Protein AF-X0Y495-F1 (afdb_monomer_lite)

Secondary structure (DSSP, 8-state):
---TTS-EEEEEETT--B-TTSPBPGGGTT-TT--EEETT--------TTEEEEEEEEEESSEEEE------TT-EEEEEEEEEEEESSSS-EEEEEEEEE--TT-EEEES-TT-S-TT--EEEEEEEEEE-TTPPS--

pLDDT: mean 89.64, std 10.97, range [40.41, 98.06]

Sequence (139 aa):
MAGSNGWAFWACSEFCGVTPDGQIKAADRSKQEHWRVDAGGQVALSTPRNGWASLRVVAEGAGEFAVRAEVDEPLAVELYREFYHKMAGEEPLYLADALVPVDSGATLAVPNADDPAGDQKVQSLWVDLFIPSDAKAGV

Foldseek 3Di:
DDDPPFKWKKKWAPQQWAFLVGDTDPVRVPDPRIDMGTPPDDDDFDDDAQDKTKIKMKIFGFFKDWAADDDDPPKDKWKWWFAWDFDDDPDTGTTRDDTHTDDGGDMAGVVGPPHPPPHGRMIMMMMMMHHHNPHDDDD

Structure (mmCIF, N/CA/C/O backbone):
data_AF-X0Y495-F1
#
_entry.id   AF-X0Y495-F1
#
loop_
_atom_site.group_PDB
_atom_site.id
_atom_site.type_symbol
_atom_site.label_atom_id
_atom_site.label_alt_id
_atom_site.label_comp_id
_atom_site.label_asym_id
_atom_site.label_entity_id
_atom_site.label_seq_id
_atom_site.pdbx_PDB_ins_code
_atom_site.Cartn_x
_atom_site.Cartn_y
_atom_site.Cartn_z
_atom_site.occupancy
_atom_site.B_iso_or_equiv
_atom_site.auth_seq_id
_atom_site.auth_comp_id
_atom_site.auth_asym_id
_atom_site.auth_atom_id
_atom_site.pdbx_PDB_model_num
ATOM 1 N N . MET A 1 1 ? 3.822 18.709 1.594 1.00 40.41 1 MET A N 1
ATOM 2 C CA . MET A 1 1 ? 5.269 18.951 1.792 1.00 40.41 1 MET A CA 1
ATOM 3 C C . MET A 1 1 ? 5.988 17.670 1.416 1.00 40.41 1 MET A C 1
ATOM 5 O O . MET A 1 1 ? 5.672 16.648 2.005 1.00 40.41 1 MET A O 1
ATOM 9 N N . ALA A 1 2 ? 6.859 17.697 0.405 1.00 40.78 2 ALA A N 1
ATOM 10 C CA . ALA A 1 2 ? 7.679 16.539 0.055 1.00 40.78 2 ALA A CA 1
ATOM 11 C C . ALA A 1 2 ? 8.664 16.263 1.201 1.00 40.78 2 ALA A C 1
ATOM 13 O O . ALA A 1 2 ? 9.348 17.183 1.654 1.00 40.78 2 ALA A O 1
ATOM 14 N N . GLY A 1 3 ? 8.696 15.028 1.702 1.00 46.12 3 GLY A N 1
ATOM 15 C CA . GLY A 1 3 ? 9.705 14.601 2.668 1.00 46.12 3 GLY A CA 1
ATOM 16 C C . GLY A 1 3 ? 11.097 14.727 2.048 1.00 46.12 3 GLY A C 1
ATOM 17 O O . GLY A 1 3 ? 11.290 14.449 0.868 1.00 46.12 3 GLY A O 1
ATOM 18 N N . SER A 1 4 ? 12.073 15.161 2.837 1.00 52.38 4 SER A N 1
ATOM 19 C CA . SER A 1 4 ? 13.429 15.558 2.426 1.00 52.38 4 SER A CA 1
ATOM 20 C C . SER A 1 4 ? 14.323 14.455 1.826 1.00 52.38 4 SER A C 1
ATOM 22 O O . SER A 1 4 ? 15.521 14.678 1.688 1.00 52.38 4 SER A O 1
ATOM 24 N N . ASN A 1 5 ? 13.783 13.289 1.456 1.00 64.12 5 ASN A N 1
ATOM 25 C CA . ASN A 1 5 ? 14.552 12.104 1.049 1.00 64.12 5 ASN A CA 1
ATOM 26 C C . ASN A 1 5 ? 14.224 11.597 -0.370 1.00 64.12 5 ASN A C 1
ATOM 28 O O . ASN A 1 5 ? 14.539 10.459 -0.692 1.00 64.12 5 ASN A O 1
ATOM 32 N N . GLY A 1 6 ? 13.577 12.405 -1.219 1.00 86.56 6 GLY A N 1
ATOM 33 C CA . GLY A 1 6 ? 13.298 12.028 -2.616 1.00 86.56 6 GLY A CA 1
ATOM 34 C C . GLY A 1 6 ? 12.171 11.006 -2.808 1.00 86.56 6 GLY A C 1
ATOM 35 O O . GLY A 1 6 ? 11.911 10.609 -3.939 1.00 86.56 6 GLY A O 1
ATOM 36 N N . TRP A 1 7 ? 11.485 10.622 -1.729 1.00 93.75 7 TRP A N 1
ATOM 37 C CA . TRP A 1 7 ? 10.305 9.763 -1.761 1.00 93.75 7 TRP A CA 1
ATOM 38 C C . TRP A 1 7 ? 9.015 10.578 -1.835 1.00 93.75 7 TRP A C 1
ATOM 40 O O . TRP A 1 7 ? 8.840 11.563 -1.107 1.00 93.75 7 TRP A O 1
ATOM 50 N N . ALA A 1 8 ? 8.086 10.115 -2.663 1.00 94.56 8 ALA A N 1
ATOM 51 C CA . ALA A 1 8 ? 6.692 10.523 -2.651 1.00 94.56 8 ALA A CA 1
ATOM 52 C C . ALA A 1 8 ? 5.827 9.358 -2.159 1.00 94.56 8 ALA A C 1
ATOM 54 O O . ALA A 1 8 ? 6.065 8.203 -2.501 1.00 94.56 8 ALA A O 1
ATOM 55 N N . PHE A 1 9 ? 4.811 9.673 -1.359 1.00 95.00 9 PHE A N 1
ATOM 56 C CA . PHE A 1 9 ? 3.839 8.693 -0.889 1.00 95.00 9 PHE A CA 1
ATOM 57 C C . PHE A 1 9 ? 2.432 9.167 -1.209 1.00 95.00 9 PHE A C 1
ATOM 59 O O . PHE A 1 9 ? 2.130 10.362 -1.117 1.00 95.00 9 PHE A O 1
ATOM 66 N N . TRP A 1 10 ? 1.573 8.226 -1.564 1.00 95.88 10 TRP A N 1
ATOM 67 C CA . TRP A 1 10 ? 0.158 8.475 -1.792 1.00 95.88 10 TRP A CA 1
ATOM 68 C C . TRP A 1 10 ? -0.646 7.207 -1.528 1.00 95.88 10 TRP A C 1
ATOM 70 O O . TRP A 1 10 ? -0.111 6.104 -1.536 1.00 95.88 10 TRP A O 1
ATOM 80 N N . ALA A 1 11 ? -1.933 7.371 -1.268 1.00 96.12 11 ALA A N 1
ATOM 81 C CA . ALA A 1 11 ? -2.876 6.290 -1.051 1.00 96.12 11 ALA A CA 1
ATOM 82 C C . ALA A 1 11 ? -3.990 6.340 -2.094 1.00 96.12 11 ALA A C 1
ATOM 84 O O . ALA A 1 11 ? -4.330 7.413 -2.603 1.00 96.12 11 ALA A O 1
ATOM 85 N N . CYS A 1 12 ? -4.573 5.188 -2.401 1.00 94.31 12 CYS A N 1
ATOM 86 C CA . CYS A 1 12 ? -5.722 5.078 -3.289 1.00 94.31 12 CYS A CA 1
ATOM 87 C C . CYS A 1 12 ? -6.629 3.903 -2.901 1.00 94.31 12 CYS A C 1
ATOM 89 O O . CYS A 1 12 ? -6.265 3.062 -2.076 1.00 94.31 12 CYS A O 1
ATOM 91 N N . SER A 1 13 ? -7.825 3.860 -3.493 1.00 93.06 13 SER A N 1
ATOM 92 C CA . SER A 1 13 ? -8.782 2.775 -3.248 1.00 93.06 13 SER A CA 1
ATOM 93 C C . SER A 1 13 ? -8.213 1.392 -3.602 1.00 93.06 13 SER A C 1
ATOM 95 O O . SER A 1 13 ? -7.353 1.257 -4.480 1.00 93.06 13 SER A O 1
ATOM 97 N N . GLU A 1 14 ? -8.762 0.339 -2.997 1.00 92.50 14 GLU A N 1
ATOM 98 C CA . GLU A 1 14 ? -8.438 -1.058 -3.327 1.00 92.50 14 GLU A CA 1
ATOM 99 C C . GLU A 1 14 ? -8.789 -1.466 -4.773 1.00 92.50 14 GLU A C 1
ATOM 101 O O . GLU A 1 14 ? -8.370 -2.518 -5.255 1.00 92.50 14 GLU A O 1
ATOM 106 N N . PHE A 1 15 ? -9.493 -0.613 -5.516 1.00 89.88 15 PHE A N 1
ATOM 107 C CA . PHE A 1 15 ? -9.824 -0.828 -6.926 1.00 89.88 15 PHE A CA 1
ATOM 108 C C . PHE A 1 15 ? -8.863 -0.105 -7.885 1.00 89.88 15 PHE A C 1
ATOM 110 O O . PHE A 1 15 ? -8.944 -0.277 -9.102 1.00 89.88 15 PHE A O 1
ATOM 117 N N . CYS A 1 16 ? -7.915 0.669 -7.352 1.00 88.44 16 CYS A N 1
ATOM 118 C CA . CYS A 1 16 ? -6.889 1.363 -8.122 1.00 88.44 16 CYS A CA 1
ATOM 119 C C . CYS A 1 16 ? -5.643 0.482 -8.301 1.00 88.44 16 CYS A C 1
ATOM 121 O O . CYS A 1 16 ? -4.676 0.646 -7.561 1.00 88.44 16 CYS A O 1
ATOM 123 N N . GLY A 1 17 ? -5.626 -0.427 -9.279 1.00 89.62 17 GLY A N 1
ATOM 124 C CA . GLY A 1 17 ? -4.403 -1.176 -9.594 1.00 89.62 17 GLY A CA 1
ATOM 125 C C . GLY A 1 17 ? -3.277 -0.239 -10.044 1.00 89.62 17 GLY A C 1
ATOM 126 O O . GLY A 1 17 ? -3.499 0.608 -10.911 1.00 89.62 17 GLY A O 1
ATOM 127 N N . VAL A 1 18 ? -2.079 -0.381 -9.476 1.00 93.06 18 VAL A N 1
ATOM 128 C CA . VAL A 1 18 ? -0.912 0.465 -9.783 1.00 93.06 18 VAL A CA 1
ATOM 129 C C . VAL A 1 18 ? 0.092 -0.337 -10.607 1.00 93.06 18 VAL A C 1
ATOM 131 O O . VAL A 1 18 ? 0.311 -1.516 -10.347 1.00 93.06 18 VAL A O 1
ATOM 134 N N . THR A 1 19 ? 0.656 0.267 -11.645 1.00 93.56 19 THR A N 1
ATOM 135 C CA . THR A 1 19 ? 1.706 -0.326 -12.482 1.00 93.56 19 THR A CA 1
ATOM 136 C C . THR A 1 19 ? 3.095 0.040 -11.943 1.00 93.56 19 THR A C 1
ATOM 138 O O . THR A 1 19 ? 3.221 1.040 -11.229 1.00 93.56 19 THR A O 1
ATOM 141 N N . PRO A 1 20 ? 4.161 -0.715 -12.279 1.00 95.25 20 PRO A N 1
ATOM 142 C CA . PRO A 1 20 ? 5.506 -0.468 -11.742 1.00 95.25 20 PRO A CA 1
ATOM 143 C C . PRO A 1 20 ? 6.047 0.947 -11.984 1.00 95.25 20 PRO A C 1
ATOM 145 O O . PRO A 1 20 ? 6.862 1.435 -11.206 1.00 95.25 20 PRO A O 1
ATOM 148 N N . ASP A 1 21 ? 5.588 1.626 -13.034 1.00 93.81 21 ASP A N 1
ATOM 149 C CA . ASP A 1 21 ? 5.951 3.003 -13.385 1.00 93.81 21 ASP A CA 1
ATOM 150 C C . ASP A 1 21 ? 5.161 4.080 -12.607 1.00 93.81 21 ASP A C 1
ATOM 152 O O . ASP A 1 21 ? 5.322 5.272 -12.875 1.00 93.81 21 ASP A O 1
ATOM 156 N N . GLY A 1 22 ? 4.310 3.678 -11.657 1.00 92.38 22 GLY A N 1
ATOM 157 C CA . GLY A 1 22 ? 3.534 4.571 -10.794 1.00 92.38 22 GLY A CA 1
ATOM 158 C C . GLY A 1 22 ? 2.199 5.025 -11.370 1.00 92.38 22 GLY A C 1
ATOM 159 O O . GLY A 1 22 ? 1.538 5.889 -10.790 1.00 92.38 22 GLY A O 1
ATOM 160 N N . GLN A 1 23 ? 1.776 4.472 -12.505 1.00 91.50 23 GLN A N 1
ATOM 161 C CA . GLN A 1 23 ? 0.494 4.816 -13.106 1.00 91.50 23 GLN A CA 1
ATOM 162 C C . GLN A 1 23 ? -0.643 3.952 -12.550 1.00 91.50 23 GLN A C 1
ATOM 164 O O . GLN A 1 23 ? -0.470 2.787 -12.214 1.00 91.50 23 GLN A O 1
ATOM 169 N N . ILE A 1 24 ? -1.859 4.499 -12.502 1.00 90.12 24 ILE A N 1
ATOM 170 C CA . ILE A 1 24 ? -3.050 3.662 -12.304 1.00 90.12 24 ILE A CA 1
ATOM 171 C C . ILE A 1 24 ? -3.313 2.902 -13.609 1.00 90.12 24 ILE A C 1
ATOM 173 O O . ILE A 1 24 ? -3.292 3.501 -14.697 1.00 90.12 24 ILE A O 1
ATOM 177 N N . LYS A 1 25 ? -3.592 1.599 -13.505 1.00 88.00 25 LYS A N 1
ATOM 178 C CA . LYS A 1 25 ? -3.975 0.713 -14.607 1.00 88.00 25 LYS A CA 1
ATOM 179 C C . LYS A 1 25 ? -5.074 1.367 -15.439 1.00 88.00 25 LYS A C 1
ATOM 181 O O . LYS A 1 25 ? -6.069 1.860 -14.914 1.00 88.00 25 LYS A O 1
ATOM 186 N N . ALA A 1 26 ? -4.918 1.367 -16.761 1.00 85.88 26 ALA A N 1
ATOM 187 C CA . ALA A 1 26 ? -5.823 2.094 -17.655 1.00 85.88 26 ALA A CA 1
ATOM 188 C C . ALA A 1 26 ? -7.306 1.708 -17.476 1.00 85.88 26 ALA A C 1
ATOM 190 O O . ALA A 1 26 ? -8.166 2.585 -17.487 1.00 85.88 26 ALA A O 1
ATOM 191 N N . ALA A 1 27 ? -7.587 0.421 -17.240 1.00 85.12 27 ALA A N 1
ATOM 192 C CA . ALA A 1 27 ? -8.936 -0.104 -17.000 1.00 85.12 27 ALA A CA 1
ATOM 193 C C . ALA A 1 27 ? -9.608 0.446 -15.726 1.00 85.12 27 ALA A C 1
ATOM 195 O O . ALA A 1 27 ? -10.826 0.358 -15.580 1.00 85.12 27 ALA A O 1
ATOM 196 N N . ASP A 1 28 ? -8.816 1.016 -14.821 1.00 85.25 28 ASP A N 1
ATOM 197 C CA . ASP A 1 28 ? -9.257 1.502 -13.523 1.00 85.25 28 ASP A CA 1
ATOM 198 C C . ASP A 1 28 ? -9.427 3.031 -13.517 1.00 85.25 28 ASP A C 1
ATOM 200 O O . ASP A 1 28 ? -10.201 3.563 -12.736 1.00 85.25 28 ASP A O 1
ATOM 204 N N . ARG A 1 29 ? -8.819 3.786 -14.438 1.00 77.06 29 ARG A N 1
ATOM 205 C CA . ARG A 1 29 ? -8.820 5.268 -14.396 1.00 77.06 29 ARG A CA 1
ATOM 206 C C . ARG A 1 29 ? -10.196 5.946 -14.481 1.00 77.06 29 ARG A C 1
ATOM 208 O O . ARG A 1 29 ? -10.313 7.097 -14.078 1.00 77.06 29 ARG A O 1
ATOM 215 N N . SER A 1 30 ? -11.211 5.292 -15.044 1.00 66.44 30 SER A N 1
ATOM 216 C CA . SER A 1 30 ? -12.530 5.895 -15.306 1.00 66.44 30 SER A CA 1
ATOM 217 C C . SER A 1 30 ? -13.573 5.647 -14.213 1.00 66.44 30 SER A C 1
ATOM 219 O O . SER A 1 30 ? -14.705 6.121 -14.336 1.00 66.44 30 SER A O 1
ATOM 221 N N . LYS A 1 31 ? -13.233 4.905 -13.156 1.00 66.62 31 LYS A N 1
ATOM 222 C CA . LYS A 1 31 ? -14.188 4.556 -12.101 1.00 66.62 31 LYS A CA 1
ATOM 223 C C . LYS A 1 31 ? -14.275 5.695 -11.082 1.00 66.62 31 LYS A C 1
ATOM 225 O O . LYS A 1 31 ? -13.269 6.112 -10.518 1.00 66.62 31 LYS A O 1
ATOM 230 N N . GLN A 1 32 ? -15.490 6.198 -10.841 1.00 57.72 32 GLN A N 1
ATOM 231 C CA . GLN A 1 32 ? -15.767 7.304 -9.905 1.00 57.72 32 GLN A CA 1
ATOM 232 C C . GLN A 1 32 ? -15.326 7.022 -8.456 1.00 57.72 32 GLN A C 1
ATOM 234 O O . GLN A 1 32 ? -15.194 7.953 -7.669 1.00 57.72 32 GLN A O 1
ATOM 239 N N . GLU A 1 33 ? -15.076 5.760 -8.110 1.00 61.94 33 GLU A N 1
ATOM 240 C CA . GLU A 1 33 ? -14.704 5.305 -6.764 1.00 61.94 33 GLU A CA 1
ATOM 241 C C . GLU A 1 33 ? -13.198 5.436 -6.475 1.00 61.94 33 GLU A C 1
ATOM 243 O O . GLU A 1 33 ? -12.727 5.120 -5.384 1.00 61.94 33 GLU A O 1
ATOM 248 N N . HIS A 1 34 ? -12.419 5.911 -7.451 1.00 74.81 34 HIS A N 1
ATOM 249 C CA . HIS A 1 34 ? -10.965 5.942 -7.376 1.00 74.81 34 HIS A CA 1
ATOM 250 C C . HIS A 1 34 ? -10.490 7.288 -6.850 1.00 74.81 34 HIS A C 1
ATOM 252 O O . HIS A 1 34 ? -10.217 8.229 -7.595 1.00 74.81 34 HIS A O 1
ATOM 258 N N . TRP A 1 35 ? -10.392 7.377 -5.530 1.00 87.62 35 TRP A N 1
ATOM 259 C CA . TRP A 1 35 ? -9.733 8.492 -4.871 1.00 87.62 35 TRP A CA 1
ATOM 260 C C . TRP A 1 35 ? -8.214 8.279 -4.839 1.00 87.62 35 TRP A C 1
ATOM 262 O O . TRP A 1 35 ? -7.717 7.150 -4.809 1.00 87.62 35 TRP A O 1
ATOM 272 N N . ARG A 1 36 ? -7.481 9.394 -4.835 1.00 90.00 36 ARG A N 1
ATOM 273 C CA . ARG A 1 36 ? -6.053 9.471 -4.523 1.00 90.00 36 ARG A CA 1
ATOM 274 C C . ARG A 1 36 ? -5.873 10.518 -3.437 1.00 90.00 36 ARG A C 1
ATOM 276 O O . ARG A 1 36 ? -6.408 11.618 -3.550 1.00 90.00 36 ARG A O 1
ATOM 283 N N . VAL A 1 37 ? -5.108 10.174 -2.414 1.00 93.50 37 VAL A N 1
ATOM 284 C CA . VAL A 1 37 ? -4.782 11.062 -1.301 1.00 93.50 37 VAL A CA 1
ATOM 285 C C . VAL A 1 37 ? -3.267 11.099 -1.163 1.00 93.50 37 VAL A C 1
ATOM 287 O O . VAL A 1 37 ? -2.632 10.057 -1.035 1.00 93.50 37 VAL A O 1
ATOM 290 N N . ASP A 1 38 ? -2.672 12.286 -1.227 1.00 94.56 38 ASP A N 1
ATOM 291 C CA . ASP A 1 38 ? -1.225 12.436 -1.060 1.00 94.56 38 ASP A CA 1
ATOM 292 C C . ASP A 1 38 ? -0.807 12.282 0.416 1.00 94.56 38 ASP A C 1
ATOM 294 O O . ASP A 1 38 ? -1.633 12.323 1.334 1.00 94.56 38 ASP A O 1
ATOM 298 N N . ALA A 1 39 ? 0.497 12.116 0.654 1.00 93.06 39 ALA A N 1
ATOM 299 C CA . ALA A 1 39 ? 1.080 11.963 1.986 1.00 93.06 39 ALA A CA 1
ATOM 300 C C . ALA A 1 39 ? 0.572 13.001 3.008 1.00 93.06 39 ALA A C 1
ATOM 302 O O . ALA A 1 39 ? 0.588 14.210 2.760 1.00 93.06 39 ALA A O 1
ATOM 303 N N . GLY A 1 40 ? 0.181 12.518 4.191 1.00 90.75 40 GLY A N 1
ATOM 304 C CA . GLY A 1 40 ? -0.371 13.338 5.275 1.00 90.75 40 GLY A CA 1
ATOM 305 C C . GLY A 1 40 ? -1.860 13.671 5.132 1.00 90.75 40 GLY A C 1
ATOM 306 O O . GLY A 1 40 ? -2.400 14.369 5.987 1.00 90.75 40 GLY A O 1
ATOM 307 N N . GLY A 1 41 ? -2.524 13.198 4.073 1.00 92.00 41 GLY A N 1
ATOM 308 C CA . GLY A 1 41 ? -3.975 13.284 3.942 1.00 92.00 41 GLY A CA 1
ATOM 309 C C . GLY A 1 41 ? -4.726 12.232 4.765 1.00 92.00 41 GLY A C 1
ATOM 310 O O . GLY A 1 41 ? -4.131 11.402 5.451 1.00 92.00 41 GLY A O 1
ATOM 311 N N . GLN A 1 42 ? -6.057 12.279 4.689 1.00 93.50 42 GLN A N 1
ATOM 312 C CA . GLN A 1 42 ? -6.958 11.360 5.385 1.00 93.50 42 GLN A CA 1
ATOM 313 C C . GLN A 1 42 ? -7.773 10.545 4.383 1.00 93.50 42 GLN A C 1
ATOM 315 O O . GLN A 1 42 ? -8.231 11.068 3.367 1.00 93.50 42 GLN A O 1
ATOM 320 N N . VAL A 1 43 ? -7.975 9.270 4.705 1.00 91.94 43 VAL A N 1
ATOM 321 C CA . VAL A 1 43 ? -8.821 8.339 3.959 1.00 91.94 43 VAL A CA 1
ATOM 322 C C . VAL A 1 43 ? -9.942 7.887 4.886 1.00 91.94 43 VAL A C 1
ATOM 324 O O . VAL A 1 43 ? -9.681 7.508 6.024 1.00 91.94 43 VAL A O 1
ATOM 327 N N . ALA A 1 44 ? -11.179 7.914 4.395 1.00 91.88 44 ALA A N 1
ATOM 328 C CA . ALA A 1 44 ? -12.325 7.345 5.090 1.00 91.88 44 ALA A CA 1
ATOM 329 C C . ALA A 1 44 ? -12.724 6.040 4.399 1.00 91.88 44 ALA A C 1
ATOM 331 O O . ALA A 1 44 ? -13.078 6.046 3.220 1.00 91.88 44 ALA A O 1
ATOM 332 N N . LEU A 1 45 ? -12.664 4.933 5.136 1.00 92.50 45 LEU A N 1
ATOM 333 C CA . LEU A 1 45 ? -13.138 3.629 4.685 1.00 92.50 45 LEU A CA 1
ATOM 334 C C . LEU A 1 45 ? -14.405 3.251 5.450 1.00 92.50 45 LEU A C 1
ATOM 336 O O . LEU A 1 45 ? -14.667 3.746 6.545 1.00 92.50 45 LEU A O 1
ATOM 340 N N . SER A 1 46 ? -15.224 2.384 4.867 1.00 92.19 46 SER A N 1
ATOM 341 C CA . SER A 1 46 ? -16.445 1.892 5.502 1.00 92.19 46 SER A CA 1
ATOM 342 C C . SER A 1 46 ? -16.606 0.416 5.204 1.00 92.19 46 SER A C 1
ATOM 344 O O . SER A 1 46 ? -16.594 0.008 4.048 1.00 92.19 46 SER A O 1
ATOM 346 N N . THR A 1 47 ? -16.773 -0.378 6.253 1.00 93.75 47 THR A N 1
ATOM 347 C CA . THR A 1 47 ? -16.966 -1.824 6.154 1.00 93.75 47 THR A CA 1
ATOM 348 C C . THR A 1 47 ? -17.874 -2.288 7.295 1.00 93.75 47 THR A C 1
ATOM 350 O O . THR A 1 47 ? -17.904 -1.649 8.355 1.00 93.75 47 THR A O 1
ATOM 353 N N . PRO A 1 48 ? -18.681 -3.345 7.111 1.00 94.69 48 PRO A N 1
ATOM 354 C CA . PRO A 1 48 ? -19.394 -3.958 8.222 1.00 94.69 48 PRO A CA 1
ATOM 355 C C . PRO A 1 48 ? -18.426 -4.524 9.271 1.00 94.69 48 PRO A C 1
ATOM 357 O O . PRO A 1 48 ? -17.267 -4.826 9.002 1.00 94.69 48 PRO A O 1
ATOM 360 N N . ARG A 1 49 ? -18.944 -4.740 10.483 1.00 95.25 49 ARG A N 1
ATOM 361 C CA . ARG A 1 49 ? -18.237 -5.523 11.507 1.00 95.25 49 ARG A CA 1
ATOM 362 C C . ARG A 1 49 ? -17.996 -6.942 11.015 1.00 95.25 49 ARG A C 1
ATOM 364 O O . ARG A 1 49 ? -18.818 -7.477 10.270 1.00 95.25 49 ARG A O 1
ATOM 371 N N . ASN A 1 50 ? -16.937 -7.564 11.523 1.00 96.25 50 ASN A N 1
ATOM 372 C CA . ASN A 1 50 ? -16.446 -8.853 11.046 1.00 96.25 50 ASN A CA 1
ATOM 373 C C . ASN A 1 50 ? -16.096 -8.817 9.546 1.00 96.25 50 ASN A C 1
ATOM 375 O O . ASN A 1 50 ? -16.390 -9.758 8.808 1.00 96.25 50 ASN A O 1
ATOM 379 N N . GLY A 1 51 ? -15.534 -7.693 9.101 1.00 96.06 51 GLY A N 1
ATOM 380 C CA . GLY A 1 51 ? -15.225 -7.398 7.710 1.00 96.06 51 GLY A CA 1
ATOM 381 C C . GLY A 1 51 ? -13.855 -6.749 7.569 1.00 96.06 51 GLY A C 1
ATOM 382 O O . GLY A 1 51 ? -13.254 -6.316 8.554 1.00 96.06 51 GLY A O 1
ATOM 383 N N . TRP A 1 52 ? -13.383 -6.697 6.329 1.00 96.50 52 TRP A N 1
ATOM 384 C CA . TRP A 1 52 ? -12.128 -6.056 5.962 1.00 96.50 52 TRP A CA 1
ATOM 385 C C . TRP A 1 52 ? -12.406 -4.740 5.247 1.00 96.50 52 TRP A C 1
ATOM 387 O O . TRP A 1 52 ? -13.395 -4.612 4.519 1.00 96.50 52 TRP A O 1
ATOM 397 N N . ALA A 1 53 ? -11.562 -3.751 5.504 1.00 96.06 53 ALA A N 1
ATOM 398 C CA . ALA A 1 53 ? -11.483 -2.526 4.733 1.00 96.06 53 ALA A CA 1
ATOM 3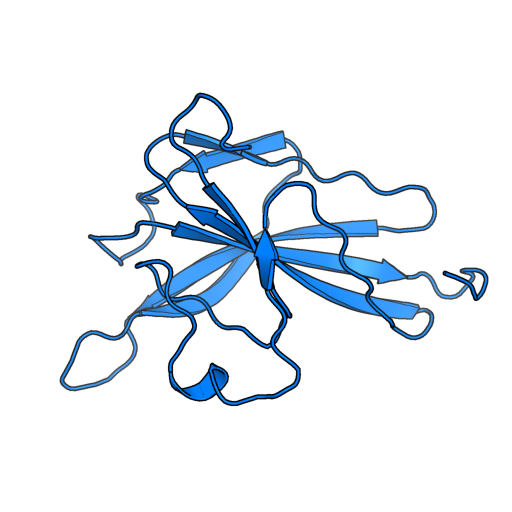99 C C . ALA A 1 53 ? -10.063 -2.396 4.197 1.00 96.06 53 ALA A C 1
ATOM 401 O O . ALA A 1 53 ? -9.110 -2.361 4.977 1.00 96.06 53 ALA A O 1
ATOM 402 N N . SER A 1 54 ? -9.947 -2.288 2.881 1.00 96.62 54 SER A N 1
ATOM 403 C CA . SER A 1 54 ? -8.661 -2.318 2.201 1.00 96.62 54 SER A CA 1
ATOM 404 C C . SER A 1 54 ? -8.363 -0.992 1.519 1.00 96.62 54 SER A C 1
ATOM 406 O O . SER A 1 54 ? -9.253 -0.279 1.042 1.00 96.62 54 SER A O 1
ATOM 408 N N . LEU A 1 55 ? -7.081 -0.669 1.425 1.00 96.44 55 LEU A N 1
ATOM 409 C CA . LEU A 1 55 ? -6.581 0.397 0.572 1.00 96.44 55 LEU A CA 1
ATOM 410 C C . LEU A 1 55 ? -5.199 0.041 0.033 1.00 96.44 55 LEU A C 1
ATOM 412 O O . LEU A 1 55 ? -4.539 -0.879 0.515 1.00 96.44 55 LEU A O 1
ATOM 416 N N . ARG A 1 56 ? -4.728 0.834 -0.927 1.00 96.44 56 ARG A N 1
ATOM 417 C CA . ARG A 1 56 ? -3.322 0.828 -1.317 1.00 96.44 56 ARG A CA 1
ATOM 418 C C . ARG A 1 56 ? -2.596 2.040 -0.773 1.00 96.44 56 ARG A C 1
ATOM 420 O O . ARG A 1 56 ? -3.124 3.152 -0.802 1.00 96.44 56 ARG A O 1
ATOM 427 N N . VAL A 1 57 ? -1.354 1.823 -0.362 1.00 96.62 57 VAL A N 1
ATOM 428 C CA . VAL A 1 57 ? -0.359 2.863 -0.100 1.00 96.62 57 VAL A CA 1
ATOM 429 C C . VAL A 1 57 ? 0.805 2.644 -1.053 1.00 96.62 57 VAL A C 1
ATOM 431 O O . VAL A 1 57 ? 1.323 1.541 -1.171 1.00 96.62 57 VAL A O 1
ATOM 434 N N . VAL A 1 58 ? 1.232 3.694 -1.737 1.00 96.88 58 VAL A N 1
ATOM 435 C CA . VAL A 1 58 ? 2.268 3.626 -2.763 1.00 96.88 58 VAL A CA 1
ATOM 436 C C . VAL A 1 58 ? 3.459 4.458 -2.335 1.00 96.88 58 VAL A C 1
ATOM 438 O O . VAL A 1 58 ? 3.321 5.644 -2.033 1.00 96.88 58 VAL A O 1
ATOM 441 N N . ALA A 1 59 ? 4.626 3.820 -2.328 1.00 97.00 59 ALA A N 1
ATOM 442 C CA . ALA A 1 59 ? 5.920 4.466 -2.182 1.00 97.00 59 ALA A CA 1
ATOM 443 C C . ALA A 1 59 ? 6.539 4.652 -3.570 1.00 97.00 59 ALA A C 1
ATOM 445 O O . ALA A 1 59 ? 6.793 3.674 -4.271 1.00 97.00 59 ALA A O 1
ATOM 446 N N . GLU A 1 60 ? 6.777 5.899 -3.963 1.00 96.88 60 GLU A N 1
ATOM 447 C CA . GLU A 1 60 ? 7.376 6.284 -5.241 1.00 96.88 60 GLU A CA 1
ATOM 448 C C . GLU A 1 60 ? 8.746 6.920 -5.004 1.00 96.88 60 GLU A C 1
ATOM 450 O O . GLU A 1 60 ? 8.871 7.902 -4.266 1.00 96.88 60 GLU A O 1
ATOM 455 N N . GLY A 1 61 ? 9.782 6.349 -5.614 1.00 95.38 61 GLY A N 1
ATOM 456 C CA . GLY A 1 61 ? 11.165 6.750 -5.382 1.00 95.38 61 GLY A CA 1
ATOM 457 C C . GLY A 1 61 ? 12.153 5.641 -5.726 1.00 95.38 61 GLY A C 1
ATOM 458 O O . GLY A 1 61 ? 11.833 4.715 -6.466 1.00 95.38 61 GLY A O 1
ATOM 459 N N . ALA A 1 62 ? 13.373 5.757 -5.205 1.00 94.56 62 ALA A N 1
ATOM 460 C CA . ALA A 1 62 ? 14.428 4.771 -5.405 1.00 94.56 62 ALA A CA 1
ATOM 461 C C . ALA A 1 62 ? 15.258 4.589 -4.12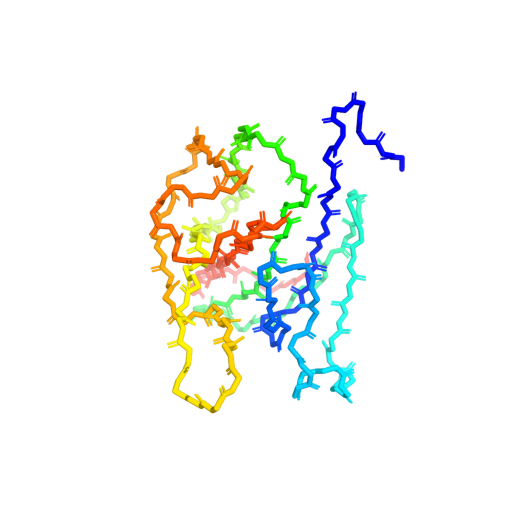9 1.00 94.56 62 ALA A C 1
ATOM 463 O O . ALA A 1 62 ? 15.546 5.555 -3.419 1.00 94.56 62 ALA A O 1
ATOM 464 N N . GLY A 1 63 ? 15.682 3.353 -3.878 1.00 94.81 63 GLY A N 1
ATOM 465 C CA . GLY A 1 63 ? 16.416 2.943 -2.685 1.00 94.81 63 GLY A CA 1
ATOM 466 C C . GLY A 1 63 ? 15.539 2.206 -1.677 1.00 94.81 63 GLY A C 1
ATOM 467 O O . GLY A 1 63 ? 14.460 1.712 -2.006 1.00 94.81 63 GLY A O 1
ATOM 468 N N . GLU A 1 64 ? 16.026 2.126 -0.443 1.00 95.81 64 GLU A N 1
ATOM 469 C CA . GLU A 1 64 ? 15.352 1.429 0.650 1.00 95.81 64 GLU A CA 1
ATOM 470 C C . GLU A 1 64 ? 14.406 2.351 1.428 1.00 95.81 64 GLU A C 1
ATOM 472 O O . GLU A 1 64 ? 14.670 3.545 1.609 1.00 95.81 64 GLU A O 1
ATOM 477 N N . PHE A 1 65 ? 13.318 1.777 1.935 1.00 94.75 65 PHE A N 1
ATOM 478 C CA . PHE A 1 65 ? 12.385 2.430 2.844 1.00 94.75 65 PHE A CA 1
ATOM 479 C C . PHE A 1 65 ? 11.823 1.418 3.849 1.00 94.75 65 PHE A C 1
ATOM 481 O O . PHE A 1 65 ? 11.654 0.243 3.537 1.00 94.75 65 PHE A O 1
ATOM 488 N N . ALA A 1 66 ? 11.534 1.872 5.067 1.00 94.75 66 ALA A N 1
ATOM 489 C CA . ALA A 1 66 ? 10.909 1.043 6.093 1.00 94.75 66 ALA A CA 1
ATOM 490 C C . ALA A 1 66 ? 9.390 1.243 6.095 1.00 94.75 66 ALA A C 1
ATOM 492 O O . ALA A 1 66 ? 8.909 2.365 5.915 1.00 94.75 66 ALA A O 1
ATOM 493 N N . VAL A 1 67 ? 8.643 0.170 6.343 1.00 95.00 67 VAL A N 1
ATOM 494 C CA . VAL A 1 67 ? 7.180 0.197 6.447 1.00 95.00 67 VAL A CA 1
ATOM 495 C C . VAL A 1 67 ? 6.770 -0.185 7.856 1.00 95.00 67 VAL A C 1
ATOM 497 O O . VAL A 1 67 ? 7.220 -1.192 8.390 1.00 95.00 67 VAL A O 1
ATOM 500 N N . ARG A 1 68 ? 5.884 0.607 8.457 1.00 95.62 68 ARG A N 1
ATOM 501 C CA . ARG A 1 68 ? 5.263 0.316 9.750 1.00 95.62 68 ARG A CA 1
ATOM 502 C C . ARG A 1 68 ? 3.790 0.688 9.675 1.00 95.62 68 ARG A C 1
ATOM 504 O O . ARG A 1 68 ? 3.469 1.784 9.222 1.00 95.62 68 ARG A O 1
ATOM 511 N N . ALA A 1 69 ? 2.925 -0.204 10.142 1.00 93.69 69 ALA A N 1
ATOM 512 C CA . ALA A 1 69 ? 1.515 0.085 10.364 1.00 93.69 69 ALA A CA 1
ATOM 513 C C . ALA A 1 69 ? 1.169 -0.108 11.837 1.00 93.69 69 ALA A C 1
ATOM 515 O O . ALA A 1 69 ? 1.673 -1.025 12.492 1.00 93.69 69 ALA A O 1
ATOM 516 N N . GLU A 1 70 ? 0.327 0.788 12.335 1.00 93.88 70 GLU A N 1
ATOM 517 C CA . GLU A 1 70 ? -0.165 0.818 13.704 1.00 93.88 70 GLU A CA 1
ATOM 518 C C . GLU A 1 70 ? -1.656 1.118 13.660 1.00 93.88 70 GLU A C 1
ATOM 520 O O . GLU A 1 70 ? -2.099 1.972 12.889 1.00 93.88 70 GLU A O 1
ATOM 525 N N . VAL A 1 71 ? -2.417 0.406 14.479 1.00 93.38 71 VAL A N 1
ATOM 526 C CA . VAL A 1 71 ? -3.852 0.608 14.651 1.00 93.38 71 VAL A CA 1
ATOM 527 C C . VAL A 1 71 ? -4.180 0.510 16.132 1.00 93.38 71 VAL A C 1
ATOM 529 O O . VAL A 1 71 ? -3.520 -0.226 16.867 1.00 93.38 71 VAL A O 1
ATOM 532 N N . ASP A 1 72 ? -5.194 1.251 16.563 1.00 91.44 72 ASP A N 1
ATOM 533 C CA . ASP A 1 72 ? -5.710 1.130 17.919 1.00 91.44 72 ASP A CA 1
ATOM 534 C C . ASP A 1 72 ? -6.555 -0.143 18.055 1.00 91.44 72 ASP A C 1
ATOM 536 O O . ASP A 1 72 ? -7.286 -0.538 17.139 1.00 91.44 72 ASP A O 1
ATOM 540 N N . GLU A 1 73 ? -6.494 -0.780 19.225 1.00 86.00 73 GLU A N 1
ATOM 541 C CA . GLU A 1 73 ? -7.382 -1.897 19.537 1.00 86.00 73 GLU A CA 1
ATOM 542 C C . GLU A 1 73 ? -8.861 -1.467 19.439 1.00 86.00 73 GLU A C 1
ATOM 544 O O . GLU A 1 73 ? -9.222 -0.357 19.845 1.00 86.00 73 GLU A O 1
ATOM 549 N N . PRO A 1 74 ? -9.756 -2.343 18.944 1.00 89.69 74 PRO A N 1
ATOM 550 C CA . PRO A 1 74 ? -9.546 -3.769 18.676 1.00 89.69 74 PRO A CA 1
ATOM 551 C C . PRO A 1 74 ? -9.244 -4.084 17.197 1.00 89.69 74 PRO A C 1
ATOM 553 O O . PRO A 1 74 ? -9.487 -5.203 16.746 1.00 89.69 74 PRO A O 1
ATOM 556 N N . LEU A 1 75 ? -8.790 -3.102 16.414 1.00 92.62 75 LEU A N 1
ATOM 557 C CA . LEU A 1 75 ? -8.507 -3.301 14.995 1.00 92.62 75 LEU A CA 1
ATOM 558 C C . LEU A 1 75 ? -7.255 -4.161 14.804 1.00 92.62 75 LEU A C 1
ATOM 560 O O . LEU A 1 75 ? -6.337 -4.135 15.623 1.00 92.62 75 LEU A O 1
ATOM 564 N N . ALA A 1 76 ? -7.201 -4.890 13.692 1.00 94.62 76 ALA A N 1
ATOM 565 C CA . ALA A 1 76 ? -5.974 -5.528 13.227 1.00 94.62 76 ALA A CA 1
ATOM 566 C C . ALA A 1 76 ? -5.601 -4.980 11.851 1.00 94.62 76 ALA A C 1
ATOM 568 O O . ALA A 1 76 ? -6.481 -4.621 11.068 1.00 94.62 76 ALA A O 1
ATOM 569 N N . VAL A 1 77 ? -4.300 -4.912 11.575 1.00 96.69 77 VAL A N 1
ATOM 570 C CA . VAL A 1 77 ? -3.768 -4.484 10.283 1.00 96.69 77 VAL A CA 1
ATOM 571 C C . VAL A 1 77 ? -2.862 -5.558 9.707 1.00 96.69 77 VAL A C 1
ATOM 573 O O . VAL A 1 77 ? -1.969 -6.055 10.394 1.00 96.69 77 VAL A O 1
ATOM 576 N N . GLU A 1 78 ? -3.084 -5.887 8.441 1.00 97.56 78 GLU A N 1
ATOM 577 C CA . GLU A 1 78 ? -2.217 -6.749 7.647 1.00 97.56 78 GLU A CA 1
ATOM 578 C C . GLU A 1 78 ? -1.613 -5.933 6.501 1.00 97.56 78 GLU A C 1
ATOM 580 O O . GLU A 1 78 ? -2.263 -5.076 5.894 1.00 97.56 78 GLU A O 1
ATOM 585 N N . LEU A 1 79 ? -0.324 -6.159 6.251 1.00 98.06 79 LEU A N 1
ATOM 586 C CA . LEU A 1 79 ? 0.435 -5.470 5.219 1.00 98.06 79 LEU A CA 1
ATOM 587 C C . LEU A 1 79 ? 0.937 -6.476 4.200 1.00 98.06 79 LEU A C 1
ATOM 589 O O . LEU A 1 79 ? 1.517 -7.506 4.548 1.00 98.06 79 LEU A O 1
ATOM 593 N N . TYR A 1 80 ? 0.793 -6.118 2.933 1.00 97.88 80 TYR A N 1
ATOM 594 C CA . TYR A 1 80 ? 1.332 -6.890 1.830 1.00 97.88 80 TYR A CA 1
ATOM 595 C C . TYR A 1 80 ? 2.010 -5.962 0.842 1.00 97.88 80 TYR A C 1
ATOM 597 O O . TYR A 1 80 ? 1.469 -4.917 0.492 1.00 97.88 80 TYR A O 1
ATOM 605 N N . ARG A 1 81 ? 3.170 -6.358 0.326 1.00 97.00 81 ARG A N 1
ATOM 606 C CA . ARG A 1 81 ? 3.698 -5.756 -0.898 1.00 97.00 81 ARG A CA 1
ATOM 607 C C . ARG A 1 81 ? 3.001 -6.399 -2.087 1.00 97.00 81 ARG A C 1
ATOM 609 O O . ARG A 1 81 ? 2.881 -7.623 -2.156 1.00 97.00 81 ARG A O 1
ATOM 616 N N . GLU A 1 82 ? 2.558 -5.577 -3.023 1.00 96.19 82 GLU A N 1
ATOM 617 C CA . GLU A 1 82 ? 2.090 -6.068 -4.310 1.00 96.19 82 GLU A CA 1
ATOM 618 C C . GLU A 1 82 ? 3.299 -6.499 -5.154 1.00 96.19 82 GLU A C 1
ATOM 620 O O . GLU A 1 82 ? 4.291 -5.773 -5.258 1.00 96.19 82 GLU A O 1
ATOM 625 N N . PHE A 1 83 ? 3.226 -7.702 -5.716 1.00 95.25 83 PHE A N 1
ATOM 626 C CA . PHE A 1 83 ? 4.220 -8.265 -6.625 1.00 95.25 83 PHE A CA 1
ATOM 627 C C . PHE A 1 83 ? 3.731 -8.128 -8.067 1.00 95.25 83 PHE A C 1
ATOM 629 O O . PHE A 1 83 ? 2.596 -8.527 -8.372 1.00 95.25 83 PHE A O 1
ATOM 636 N N . TYR A 1 84 ? 4.566 -7.573 -8.949 1.00 94.25 84 TYR A N 1
ATOM 637 C CA . TYR A 1 84 ? 4.184 -7.355 -10.337 1.00 94.25 84 TYR A CA 1
ATOM 638 C C . TYR A 1 84 ? 4.488 -8.580 -11.204 1.00 94.25 84 TYR A C 1
ATOM 640 O O . TYR A 1 84 ? 5.623 -9.029 -11.353 1.00 94.25 84 TYR A O 1
ATOM 648 N N . HIS A 1 85 ? 3.453 -9.105 -11.854 1.00 91.38 85 HIS A N 1
ATOM 649 C CA . HIS A 1 85 ? 3.583 -10.167 -12.843 1.00 91.38 85 HIS A CA 1
ATOM 650 C C . HIS A 1 85 ? 3.546 -9.602 -14.256 1.00 91.38 85 HIS A C 1
ATOM 652 O O . HIS A 1 85 ? 2.756 -8.711 -14.576 1.00 91.38 85 HIS A O 1
ATOM 658 N N . LYS A 1 86 ? 4.370 -10.181 -15.134 1.00 90.50 86 LYS A N 1
ATOM 659 C CA . LYS A 1 86 ? 4.267 -9.952 -16.573 1.00 90.50 86 LYS A CA 1
ATOM 660 C C . LYS A 1 86 ? 3.012 -10.642 -17.106 1.00 90.50 86 LYS A C 1
ATOM 662 O O . LYS A 1 86 ? 2.915 -11.868 -17.085 1.00 90.50 86 LYS A O 1
ATOM 667 N N . MET A 1 87 ? 2.085 -9.861 -17.636 1.00 88.00 87 MET A N 1
ATOM 668 C CA . MET A 1 87 ? 0.877 -10.360 -18.282 1.00 88.00 87 MET A CA 1
ATOM 669 C C . MET A 1 87 ? 1.187 -10.879 -19.690 1.00 88.00 87 MET A C 1
ATOM 671 O O . MET A 1 87 ? 2.095 -10.393 -20.369 1.00 88.00 87 MET A O 1
ATOM 675 N N . ALA A 1 88 ? 0.411 -11.860 -20.152 1.00 84.19 88 ALA A N 1
ATOM 676 C CA . ALA A 1 88 ? 0.495 -12.338 -21.529 1.00 84.19 88 ALA A CA 1
ATOM 677 C C . ALA A 1 88 ? -0.013 -11.265 -22.515 1.00 84.19 88 ALA A C 1
ATOM 679 O O . ALA A 1 88 ? -1.083 -10.693 -22.309 1.00 84.19 88 ALA A O 1
ATOM 680 N N . GLY A 1 89 ? 0.736 -11.011 -23.592 1.00 79.62 89 GLY A N 1
ATOM 681 C CA . GLY A 1 89 ? 0.401 -10.017 -24.618 1.00 79.62 89 GLY A CA 1
ATOM 682 C C . GLY A 1 89 ? 1.581 -9.705 -25.543 1.00 79.62 89 GLY A C 1
ATOM 683 O O . GLY A 1 89 ? 2.697 -10.164 -25.296 1.00 79.62 89 GLY A O 1
ATOM 684 N N . GLU A 1 90 ? 1.325 -8.948 -26.616 1.00 67.88 90 GLU A N 1
ATOM 685 C CA . GLU A 1 90 ? 2.368 -8.490 -27.553 1.00 67.88 90 GLU A CA 1
ATOM 686 C C . GLU A 1 90 ? 3.292 -7.441 -26.912 1.00 67.88 90 GLU A C 1
ATOM 688 O O . GLU A 1 90 ? 4.503 -7.483 -27.113 1.00 67.88 90 GLU A O 1
ATOM 693 N N . GLU A 1 91 ? 2.735 -6.565 -26.070 1.00 77.31 91 GLU A N 1
ATOM 694 C CA . GLU A 1 91 ? 3.479 -5.564 -25.301 1.00 77.31 91 GLU A CA 1
ATOM 695 C C . GLU A 1 91 ? 3.659 -6.014 -23.841 1.00 77.31 91 GLU A C 1
ATOM 697 O O . GLU A 1 91 ? 2.717 -6.550 -23.243 1.00 77.31 91 GLU A O 1
ATOM 702 N N . PRO A 1 92 ? 4.842 -5.803 -23.228 1.00 76.50 92 PRO A N 1
ATOM 703 C CA . PRO A 1 92 ? 5.069 -6.155 -21.834 1.00 76.50 92 PRO A CA 1
ATOM 704 C C . PRO A 1 92 ? 4.225 -5.262 -20.916 1.00 76.50 92 PRO A C 1
ATOM 706 O O . PRO A 1 92 ? 4.549 -4.102 -20.679 1.00 76.50 92 PRO A O 1
ATOM 709 N N . LEU A 1 93 ? 3.150 -5.826 -20.367 1.00 85.69 93 LEU A N 1
ATOM 710 C CA . LEU A 1 93 ? 2.339 -5.209 -19.323 1.00 85.69 93 LEU A CA 1
ATOM 711 C C . LEU A 1 93 ? 2.634 -5.899 -17.992 1.00 85.69 93 LEU A C 1
ATOM 713 O O . LEU A 1 93 ? 2.473 -7.112 -17.885 1.00 85.69 93 LEU A O 1
ATOM 717 N N . TYR A 1 94 ? 3.018 -5.127 -16.982 1.00 91.12 94 TYR A N 1
ATOM 718 C CA . TYR A 1 94 ? 3.210 -5.620 -15.621 1.00 91.12 94 TYR A CA 1
ATOM 719 C C . TYR A 1 94 ? 2.075 -5.132 -14.727 1.00 91.12 94 TYR A C 1
ATOM 721 O O . TYR A 1 94 ? 1.785 -3.935 -14.701 1.00 91.12 94 TYR A O 1
ATOM 729 N N . LEU A 1 95 ? 1.425 -6.052 -14.015 1.00 89.50 95 LEU A N 1
ATOM 730 C CA . LEU A 1 95 ? 0.331 -5.750 -13.091 1.00 89.50 95 LEU A CA 1
ATOM 731 C C . LEU A 1 95 ? 0.578 -6.401 -11.736 1.00 89.50 95 LEU A C 1
ATOM 733 O O . LEU A 1 95 ? 1.096 -7.512 -11.669 1.00 89.50 95 LEU A O 1
ATOM 737 N N . ALA A 1 96 ? 0.159 -5.713 -10.675 1.00 90.31 96 ALA A N 1
ATOM 738 C CA . ALA A 1 96 ? 0.075 -6.290 -9.344 1.00 90.31 96 ALA A CA 1
ATOM 739 C C . ALA A 1 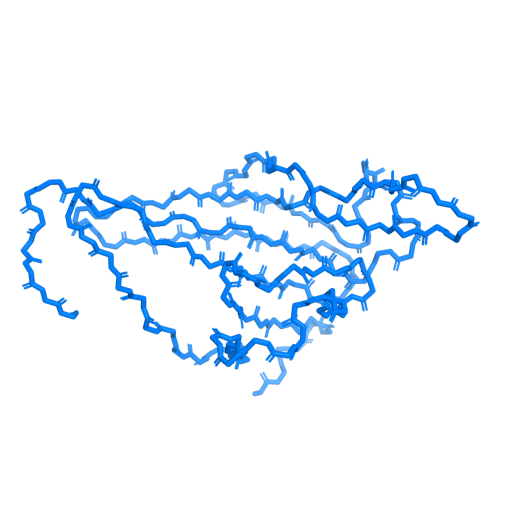96 ? -0.934 -7.445 -9.361 1.00 90.31 96 ALA A C 1
ATOM 741 O O . ALA A 1 96 ? -2.092 -7.239 -9.729 1.00 90.31 96 ALA A O 1
ATOM 742 N N . ASP A 1 97 ? -0.485 -8.645 -9.001 1.00 86.50 97 ASP A N 1
ATOM 743 C CA . ASP A 1 97 ? -1.321 -9.853 -9.071 1.00 86.50 97 ASP A CA 1
ATOM 744 C C . ASP A 1 97 ? -1.086 -10.828 -7.904 1.00 86.50 97 ASP A C 1
ATOM 746 O O . ASP A 1 97 ? -1.933 -11.671 -7.626 1.00 86.50 97 ASP A O 1
ATOM 750 N N . ALA A 1 98 ? 0.001 -10.671 -7.140 1.00 92.19 98 ALA A N 1
ATOM 751 C CA . ALA A 1 98 ? 0.173 -11.375 -5.871 1.00 92.19 98 ALA A CA 1
ATOM 752 C C . ALA A 1 98 ? 0.421 -10.411 -4.708 1.00 92.19 98 ALA A C 1
ATOM 754 O O . ALA A 1 98 ? 1.130 -9.414 -4.841 1.00 92.19 98 ALA A O 1
ATOM 755 N N . LEU A 1 99 ? -0.150 -10.757 -3.554 1.00 96.38 99 LEU A N 1
ATOM 756 C CA . LEU A 1 99 ? 0.104 -10.111 -2.273 1.00 96.38 99 LEU A CA 1
ATOM 757 C C . LEU A 1 99 ? 1.148 -10.928 -1.515 1.00 96.38 99 LEU A C 1
ATOM 759 O O . LEU A 1 99 ? 0.922 -12.093 -1.186 1.00 96.38 99 LEU A O 1
ATOM 763 N N . VAL A 1 100 ? 2.303 -10.323 -1.249 1.00 97.06 100 VAL A N 1
ATOM 764 C CA . VAL A 1 100 ? 3.370 -10.940 -0.457 1.00 97.06 100 VAL A CA 1
ATOM 765 C C . VAL A 1 100 ? 3.342 -10.315 0.938 1.00 97.06 100 VAL A C 1
ATOM 767 O O . VAL A 1 100 ? 3.520 -9.099 1.024 1.00 97.06 100 VAL A O 1
ATOM 770 N N . PRO A 1 101 ? 3.121 -11.094 2.015 1.00 97.69 101 PRO A N 1
ATOM 771 C CA . PRO A 1 101 ? 3.061 -10.561 3.375 1.00 97.69 101 PRO A CA 1
ATOM 772 C C . PRO A 1 101 ? 4.312 -9.765 3.751 1.00 97.69 101 PRO A C 1
ATOM 774 O O . PRO A 1 101 ? 5.431 -10.132 3.380 1.00 97.69 101 PRO A O 1
ATOM 777 N N . VAL A 1 102 ? 4.111 -8.680 4.492 1.00 97.06 102 VAL A N 1
ATOM 778 C CA . VAL A 1 102 ? 5.165 -7.797 4.994 1.00 97.06 102 VAL A CA 1
ATOM 779 C C . VAL A 1 102 ? 4.964 -7.603 6.489 1.00 97.06 102 VAL A C 1
ATOM 781 O O . VAL A 1 102 ? 3.916 -7.136 6.929 1.00 97.06 102 VAL A O 1
ATOM 784 N N . ASP A 1 103 ? 5.987 -7.918 7.276 1.00 95.81 103 ASP A N 1
ATOM 785 C CA . ASP A 1 103 ? 5.961 -7.643 8.709 1.00 95.81 103 ASP A CA 1
ATOM 786 C C . ASP A 1 103 ? 6.046 -6.132 8.979 1.00 95.81 103 ASP A C 1
ATOM 788 O O . ASP A 1 103 ? 6.779 -5.393 8.315 1.00 95.81 103 ASP A O 1
ATOM 792 N N . SER A 1 104 ? 5.332 -5.655 10.001 1.00 92.56 104 SER A N 1
ATOM 793 C CA . SER A 1 104 ? 5.473 -4.268 10.456 1.00 92.56 104 SER A CA 1
ATOM 794 C C . SER A 1 104 ? 6.904 -4.028 10.959 1.00 92.56 104 SER A C 1
ATOM 796 O O . SER A 1 104 ? 7.410 -4.757 11.810 1.00 92.56 104 SER A O 1
ATOM 798 N N . GLY A 1 105 ? 7.564 -3.002 10.424 1.00 94.69 105 GLY A N 1
ATOM 799 C CA . GLY A 1 105 ? 8.981 -2.703 10.643 1.00 94.69 105 GLY A CA 1
ATOM 800 C C . GLY A 1 105 ? 9.922 -3.241 9.558 1.00 94.69 105 GLY A C 1
ATOM 801 O O . GLY A 1 105 ? 11.124 -2.993 9.647 1.00 94.69 105 GLY A O 1
ATOM 802 N N . ALA A 1 106 ? 9.417 -3.949 8.543 1.00 96.38 106 ALA A N 1
ATOM 803 C CA . ALA A 1 106 ? 10.237 -4.446 7.444 1.00 96.38 106 ALA A CA 1
ATOM 804 C C . ALA A 1 106 ? 10.826 -3.313 6.586 1.00 96.38 106 ALA A C 1
ATOM 806 O O . ALA A 1 106 ? 10.194 -2.278 6.354 1.00 96.38 106 ALA A O 1
ATOM 807 N N . THR A 1 107 ? 12.028 -3.556 6.060 1.00 97.00 107 THR A N 1
ATOM 808 C CA . THR A 1 107 ? 12.659 -2.724 5.031 1.00 97.00 107 THR A CA 1
ATOM 809 C C . THR A 1 107 ? 12.354 -3.302 3.655 1.00 97.00 107 THR A C 1
ATOM 811 O O . THR A 1 107 ? 12.568 -4.488 3.412 1.00 97.00 107 THR A O 1
ATOM 814 N N . LEU A 1 108 ? 11.873 -2.452 2.754 1.00 96.19 108 LEU A N 1
ATOM 815 C CA . LEU A 1 108 ? 11.608 -2.747 1.350 1.00 96.19 108 LEU A CA 1
ATOM 816 C C . LEU A 1 108 ? 12.480 -1.858 0.458 1.00 96.19 108 LEU A C 1
ATOM 818 O O . LEU A 1 108 ? 13.102 -0.907 0.933 1.00 96.19 108 LEU A O 1
ATOM 822 N N . ALA A 1 109 ? 12.510 -2.149 -0.842 1.00 95.25 109 ALA A N 1
ATOM 823 C CA . ALA A 1 109 ? 13.286 -1.390 -1.814 1.00 95.25 109 ALA A CA 1
ATOM 824 C C . ALA A 1 109 ? 12.512 -1.141 -3.113 1.00 95.25 109 ALA A C 1
ATOM 826 O O . ALA A 1 109 ? 11.669 -1.948 -3.510 1.00 95.25 109 ALA A O 1
ATOM 827 N N . VAL A 1 110 ? 12.840 -0.032 -3.778 1.00 95.69 110 VAL A N 1
ATOM 828 C CA . VAL A 1 110 ? 12.470 0.247 -5.172 1.00 95.69 110 VAL A CA 1
ATOM 829 C C . VAL A 1 110 ? 13.745 0.547 -5.978 1.00 95.69 110 VAL A C 1
ATOM 831 O O . VAL A 1 110 ? 14.498 1.443 -5.586 1.00 95.69 110 VAL A O 1
ATOM 834 N N . PRO A 1 111 ? 14.012 -0.147 -7.098 1.00 95.19 111 PRO A N 1
ATOM 835 C CA . PRO A 1 111 ? 13.308 -1.342 -7.558 1.00 95.19 111 PRO A CA 1
ATOM 836 C C . PRO A 1 111 ? 13.509 -2.514 -6.586 1.00 95.19 111 PRO A C 1
ATOM 838 O O . PRO A 1 111 ? 14.527 -2.609 -5.898 1.00 95.19 111 PRO A O 1
ATOM 841 N N . ASN A 1 112 ? 12.530 -3.409 -6.534 1.00 91.69 112 ASN A N 1
ATOM 842 C CA . ASN A 1 112 ? 12.619 -4.650 -5.786 1.00 91.69 112 ASN A CA 1
ATOM 843 C C . ASN A 1 112 ? 13.368 -5.688 -6.633 1.00 91.69 112 ASN A C 1
ATOM 845 O O . ASN A 1 112 ? 12.993 -5.951 -7.771 1.00 91.69 112 ASN A O 1
ATOM 849 N N . ALA A 1 113 ? 14.426 -6.285 -6.080 1.00 90.50 113 ALA A N 1
ATOM 850 C CA . ALA A 1 113 ? 15.264 -7.244 -6.802 1.00 90.50 113 ALA A CA 1
ATOM 851 C C . ALA A 1 113 ? 14.529 -8.540 -7.193 1.00 90.50 113 ALA A C 1
ATOM 853 O O . ALA A 1 113 ? 14.938 -9.202 -8.147 1.00 90.50 113 ALA A O 1
ATOM 854 N N . ASP A 1 114 ? 13.463 -8.892 -6.471 1.00 88.00 114 ASP A N 1
ATOM 855 C CA . ASP A 1 114 ? 12.654 -10.079 -6.753 1.00 88.00 114 ASP A CA 1
ATOM 856 C C . ASP A 1 114 ? 11.598 -9.827 -7.837 1.00 88.00 114 ASP A C 1
ATOM 858 O O . ASP A 1 114 ? 11.006 -10.777 -8.354 1.00 88.00 114 ASP A O 1
ATOM 862 N N . ASP A 1 115 ? 11.316 -8.562 -8.155 1.00 85.44 115 ASP A N 1
ATOM 863 C CA . ASP A 1 115 ? 10.266 -8.199 -9.096 1.00 85.44 115 ASP A CA 1
ATOM 864 C C . ASP A 1 115 ? 10.807 -8.197 -10.540 1.00 85.44 115 ASP A C 1
ATOM 866 O O . ASP A 1 115 ? 11.844 -7.589 -10.822 1.00 85.44 115 ASP A O 1
ATOM 870 N N . PRO A 1 116 ? 10.144 -8.879 -11.493 1.00 83.56 116 PRO A N 1
ATOM 871 C CA . PRO A 1 116 ? 10.596 -8.922 -12.882 1.00 83.56 116 PRO A CA 1
ATOM 872 C C . PRO A 1 116 ? 10.474 -7.575 -13.622 1.00 83.56 116 PRO A C 1
ATOM 874 O O . PRO A 1 116 ? 10.992 -7.452 -14.739 1.00 83.56 116 PRO A O 1
ATOM 877 N N . ALA A 1 117 ? 9.795 -6.572 -13.053 1.00 81.06 117 ALA A N 1
ATOM 878 C CA . ALA A 1 117 ? 9.674 -5.238 -13.635 1.00 81.06 117 ALA A CA 1
ATOM 879 C C . ALA A 1 117 ? 10.985 -4.431 -13.499 1.00 81.06 117 ALA A C 1
ATOM 881 O O . ALA A 1 117 ? 11.217 -3.722 -12.523 1.00 81.06 117 ALA A O 1
ATOM 882 N N . GLY A 1 118 ? 11.849 -4.512 -14.516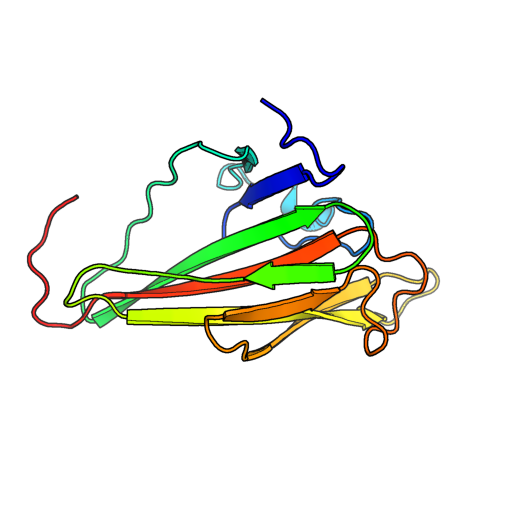 1.00 74.50 118 GLY A N 1
ATOM 883 C CA . GLY A 1 118 ? 13.189 -3.905 -14.495 1.00 74.50 118 GLY A CA 1
ATOM 884 C C . GLY A 1 118 ? 13.256 -2.371 -14.390 1.00 74.50 118 GLY A C 1
ATOM 885 O O . GLY A 1 118 ? 14.336 -1.836 -14.152 1.00 74.50 118 GLY A O 1
ATOM 886 N N . ASP A 1 119 ? 12.144 -1.655 -14.562 1.00 84.75 119 ASP A N 1
ATOM 887 C CA . ASP A 1 119 ? 12.040 -0.194 -14.451 1.00 84.75 119 ASP A CA 1
ATOM 888 C C . ASP A 1 119 ? 11.077 0.264 -13.342 1.00 84.75 119 ASP A C 1
ATOM 890 O O . ASP A 1 119 ? 10.560 1.381 -13.391 1.00 84.75 119 ASP A O 1
ATOM 894 N N . GLN A 1 120 ? 10.852 -0.581 -12.330 1.00 94.69 120 GLN A N 1
ATOM 895 C CA . GLN A 1 120 ? 9.999 -0.273 -11.184 1.00 94.69 120 GLN A CA 1
ATOM 896 C C . GLN A 1 120 ? 10.409 1.047 -10.502 1.00 94.69 120 GLN A C 1
ATOM 898 O O . GLN A 1 120 ? 11.520 1.195 -9.993 1.00 94.69 120 GLN A O 1
ATOM 903 N N . LYS A 1 121 ? 9.467 1.994 -10.457 1.00 96.06 121 LYS A N 1
ATOM 904 C CA . LYS A 1 121 ? 9.561 3.302 -9.782 1.00 96.06 121 LYS A CA 1
ATOM 905 C C . LYS A 1 121 ? 8.717 3.379 -8.521 1.00 96.06 121 LYS A C 1
ATOM 907 O O . LYS A 1 121 ? 8.869 4.318 -7.739 1.00 96.06 121 LYS A O 1
ATOM 912 N N . VAL A 1 122 ? 7.814 2.416 -8.338 1.00 96.81 122 VAL A N 1
ATOM 913 C CA . VAL A 1 122 ? 6.941 2.362 -7.171 1.00 96.81 122 VAL A CA 1
ATOM 914 C C . VAL A 1 122 ? 6.855 0.971 -6.567 1.00 96.81 122 VAL A C 1
ATOM 916 O O . VAL A 1 122 ? 6.808 -0.037 -7.273 1.00 96.81 122 VAL A O 1
ATOM 919 N N . GLN A 1 123 ? 6.729 0.918 -5.247 1.00 96.94 123 GLN A N 1
ATOM 920 C CA . GLN A 1 123 ? 6.216 -0.248 -4.540 1.00 96.94 123 GLN A CA 1
ATOM 921 C C . GLN A 1 123 ? 4.815 0.090 -4.036 1.00 96.94 123 GLN A C 1
ATOM 923 O O . GLN A 1 123 ? 4.641 0.999 -3.224 1.00 96.94 123 GLN A O 1
ATOM 928 N N . SER A 1 124 ? 3.821 -0.648 -4.525 1.00 96.88 124 SER A N 1
ATOM 929 C CA . SER A 1 124 ? 2.466 -0.601 -3.991 1.00 96.88 124 SER A CA 1
ATOM 930 C C . SER A 1 124 ? 2.344 -1.585 -2.827 1.00 96.88 124 SER A C 1
ATOM 932 O O . SER A 1 124 ? 2.871 -2.702 -2.883 1.00 96.88 124 SER A O 1
ATOM 934 N N . LEU A 1 125 ? 1.710 -1.141 -1.750 1.00 97.38 125 LEU A N 1
ATOM 935 C CA . LEU A 1 125 ? 1.411 -1.911 -0.553 1.00 97.38 125 LEU A CA 1
ATOM 936 C C . LEU A 1 125 ? -0.103 -2.015 -0.425 1.00 97.38 125 LEU A C 1
ATOM 938 O O . LEU A 1 125 ? -0.788 -0.993 -0.401 1.00 97.38 125 LEU A O 1
ATOM 942 N N . TRP A 1 126 ? -0.612 -3.233 -0.311 1.00 97.81 126 TRP A N 1
ATOM 943 C CA . TRP A 1 126 ? -1.983 -3.484 0.100 1.00 97.81 126 TRP A CA 1
ATOM 944 C C . TRP A 1 126 ? -2.049 -3.454 1.627 1.00 97.81 126 TRP A C 1
ATOM 946 O O . TRP A 1 126 ? -1.271 -4.132 2.304 1.00 97.81 126 TRP A O 1
ATOM 956 N N . VAL A 1 127 ? -2.953 -2.637 2.159 1.00 97.44 127 VAL A N 1
ATOM 957 C CA . VAL A 1 127 ? -3.187 -2.476 3.594 1.00 97.44 127 VAL A CA 1
ATOM 958 C C . VAL A 1 127 ? -4.598 -2.949 3.891 1.00 97.44 127 VAL A C 1
ATOM 960 O O . VAL A 1 127 ? -5.555 -2.354 3.397 1.00 97.44 127 VAL A O 1
ATOM 963 N N . ASP A 1 128 ? -4.703 -3.986 4.712 1.00 97.19 128 ASP A N 1
ATOM 964 C CA . ASP A 1 128 ? -5.964 -4.595 5.115 1.00 97.19 128 ASP A CA 1
ATOM 965 C C . ASP A 1 128 ? -6.250 -4.306 6.584 1.00 97.19 128 ASP A C 1
ATOM 967 O O . ASP A 1 128 ? -5.439 -4.604 7.459 1.00 97.19 128 ASP A O 1
ATOM 971 N 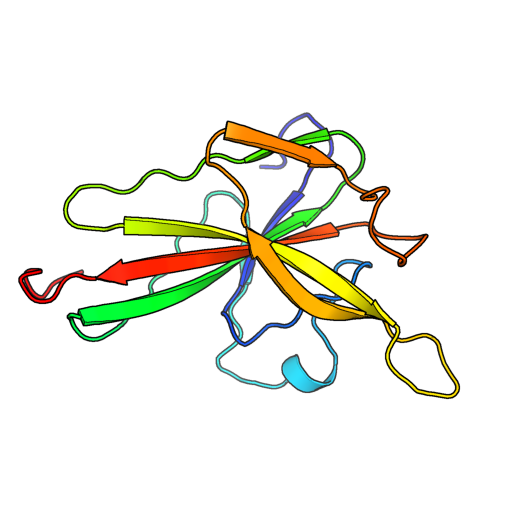N . LEU A 1 129 ? -7.415 -3.722 6.861 1.00 96.69 129 LEU A N 1
ATOM 972 C CA . LEU A 1 129 ? -7.887 -3.422 8.209 1.00 96.69 129 LEU A CA 1
ATOM 973 C C . LEU A 1 129 ? -9.045 -4.350 8.561 1.00 96.69 129 LEU A C 1
ATOM 975 O O . LEU A 1 129 ? -10.117 -4.263 7.957 1.00 96.69 129 LEU A O 1
ATOM 979 N N . PHE A 1 130 ? -8.855 -5.210 9.559 1.00 96.94 130 PHE A N 1
ATOM 980 C CA . PHE A 1 130 ? -9.928 -6.053 10.073 1.00 96.94 130 PHE A CA 1
ATOM 981 C C . PHE A 1 130 ? -10.713 -5.330 11.158 1.00 96.94 130 PHE A C 1
ATOM 983 O O . PHE A 1 130 ? -10.155 -4.885 12.166 1.00 96.94 130 PHE A O 1
ATOM 990 N N . ILE A 1 131 ? -12.032 -5.283 10.982 1.00 96.38 131 ILE A N 1
ATOM 991 C CA . ILE A 1 131 ? -12.965 -4.789 11.990 1.00 96.38 131 ILE A CA 1
ATOM 992 C C . ILE A 1 131 ? -13.580 -5.999 12.701 1.00 96.38 131 ILE A C 1
ATOM 994 O O . ILE A 1 131 ? -14.349 -6.737 12.075 1.00 96.38 131 ILE A O 1
ATOM 998 N N . PRO A 1 132 ? -13.311 -6.223 13.998 1.00 95.62 132 PRO A N 1
ATOM 999 C CA . PRO A 1 132 ? -13.822 -7.394 14.698 1.00 95.62 132 PRO A CA 1
ATOM 1000 C C . PRO A 1 132 ? -15.343 -7.344 14.875 1.00 95.62 132 PRO A C 1
ATOM 1002 O O . PRO A 1 132 ? -15.993 -6.298 14.783 1.00 95.62 132 PRO A O 1
ATOM 1005 N N . SER A 1 133 ? -15.936 -8.512 15.124 1.00 95.69 133 SER A N 1
ATOM 1006 C CA . SER A 1 133 ? -17.395 -8.673 15.211 1.00 95.69 133 SER A CA 1
ATOM 1007 C C . SER A 1 133 ? -18.062 -7.858 16.331 1.00 95.69 133 SER A C 1
ATOM 1009 O O . SER A 1 133 ? -19.228 -7.472 16.209 1.00 95.69 133 SER A O 1
ATOM 1011 N N . ASP A 1 134 ? -17.322 -7.562 17.397 1.00 93.62 134 ASP A N 1
ATOM 1012 C CA . ASP A 1 134 ? -17.760 -6.834 18.587 1.00 93.62 134 ASP A CA 1
ATOM 1013 C C . ASP A 1 134 ? -17.385 -5.344 18.565 1.00 93.62 134 ASP A C 1
ATOM 1015 O O . ASP A 1 134 ? -17.714 -4.619 19.510 1.00 93.62 134 ASP A O 1
ATOM 1019 N N . ALA A 1 135 ? -16.781 -4.857 17.472 1.00 91.94 135 ALA A N 1
ATOM 1020 C CA . ALA A 1 135 ? -16.509 -3.438 17.288 1.00 91.94 135 ALA A CA 1
ATOM 1021 C C . ALA A 1 135 ? -17.789 -2.604 17.484 1.00 91.94 135 ALA A C 1
ATOM 1023 O O . ALA A 1 135 ? -18.906 -3.000 17.115 1.00 91.94 135 ALA A O 1
ATOM 1024 N N . LYS A 1 136 ? -17.646 -1.419 18.078 1.00 89.94 136 LYS A N 1
ATOM 1025 C CA . LYS A 1 136 ? -18.751 -0.460 18.165 1.00 89.94 136 LYS A CA 1
ATOM 1026 C C . LYS A 1 136 ? -18.905 0.229 16.814 1.00 89.94 136 LYS A C 1
ATOM 1028 O O . LYS A 1 136 ? -17.915 0.586 16.190 1.00 89.94 136 LYS A O 1
ATOM 1033 N N . ALA A 1 137 ? -20.144 0.420 16.369 1.00 88.25 137 ALA A N 1
ATOM 1034 C CA . ALA A 1 137 ? -20.403 1.221 15.178 1.00 88.25 137 ALA A CA 1
ATOM 1035 C C . ALA A 1 137 ? -19.986 2.680 15.427 1.00 88.25 137 ALA A C 1
ATOM 1037 O O . ALA A 1 137 ? -20.251 3.217 16.506 1.00 88.25 137 ALA A O 1
ATOM 1038 N N . GLY A 1 138 ? -19.371 3.312 14.431 1.00 86.38 138 GLY A N 1
ATOM 1039 C CA . GLY A 1 138 ? -18.865 4.676 14.530 1.00 86.38 138 GLY A CA 1
ATOM 1040 C C . GLY A 1 138 ? -18.023 5.070 13.320 1.00 86.38 138 GLY A C 1
ATOM 1041 O O . GLY A 1 138 ? -17.953 4.320 12.345 1.00 86.38 138 GLY A O 1
ATOM 104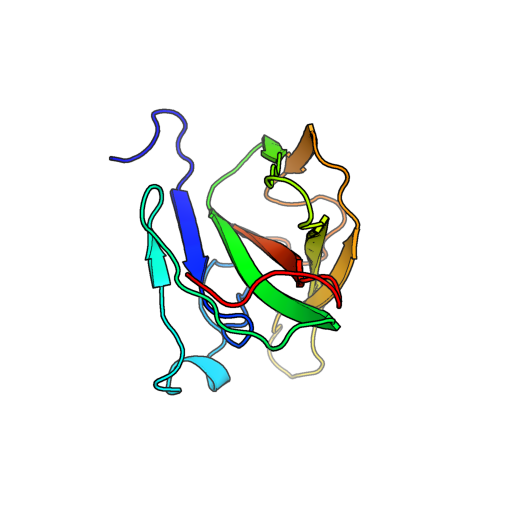2 N N . VAL A 1 139 ? -17.431 6.261 13.420 1.00 70.56 139 VAL A N 1
ATOM 1043 C CA . VAL A 1 139 ? -16.346 6.763 12.566 1.00 70.56 139 VAL A CA 1
ATOM 1044 C C . VAL A 1 139 ? -15.072 6.741 13.391 1.00 70.56 139 VAL A C 1
ATOM 1046 O O . VAL A 1 139 ? -15.171 7.157 14.570 1.00 70.56 139 VAL A O 1
#

Organism: NCBI:txid412755

Radius of gyration: 15.61 Å; chains: 1; bounding box: 37×31×47 Å